Protein AF-A0A1I0D4U6-F1 (afdb_monomer)

pLDDT: mean 71.2, std 22.88, range [28.98, 95.12]

Solvent-accessible surface area (backbone atoms only — not comparable to full-atom values): 9166 Å² total; per-residue (Å²): 125,69,53,48,60,51,49,49,51,40,27,51,50,24,31,55,47,42,57,53,52,27,72,78,33,100,55,74,82,63,86,52,43,56,64,54,8,44,53,55,34,50,55,51,42,53,53,50,48,50,47,44,71,77,53,59,70,63,84,91,47,99,58,52,63,64,61,48,42,42,66,60,39,51,52,38,52,51,56,51,49,53,49,35,53,48,51,52,52,51,52,51,50,50,56,58,51,52,61,56,47,57,63,50,66,67,66,75,77,70,95,84,90,82,89,83,81,88,89,90,85,89,89,81,89,81,86,88,79,86,89,88,84,91,82,91,85,86,88,78,89,85,90,90,132

Sequence (145 aa):
MGAIFFYIFVYFIGYYGSAIFNMFSVRPLVTNRFMAALVPVVAVAIAHAYMIVTKPPPASLDITVESALFTYVIMPVIIVSLGAVYFMWNSRRSEEEEAKTDDLEAEEIDDTVAKSVDSEKPAEANASEVPDNEQENASNKDKTS

Radius of gyrat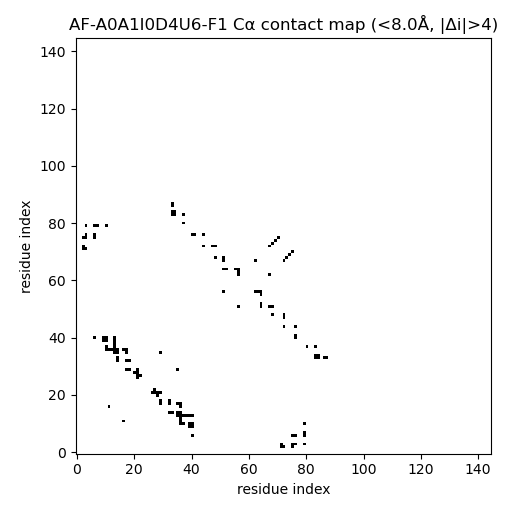ion: 35.37 Å; Cα contacts (8 Å, |Δi|>4): 75; chains: 1; bounding box: 89×48×88 Å

Foldseek 3Di:
DCLLVVLVVLLVCQLVVLVVVCVVDPHRPDPDSLVSSLVSSVVVLVVVLVCCVVPPDDPVDPAGSVNCNCVRRVVSSVVSNVVSVVVSVVVVVVVVVVVVVVVVVVPPPDDDDDDDDDDDDDDDDDDDDDDDDDDDDDDDDDDDD

Secondary structure (DSSP, 8-state):
-HHHHHHHHHHHHHHHHHHHHHHTSSS-S-S-HHHHTHHHHHHHHHHHHHHHHHSPPPTTS---HHHHHIIIIIHHHHHHHHHHHHHHHHHHHHHHHHHHHHHHHTTSSSS----------------------------------

Mean predicted aligned error: 17.3 Å

Structure (mmCIF, N/CA/C/O backbone):
data_AF-A0A1I0D4U6-F1
#
_entry.id   AF-A0A1I0D4U6-F1
#
loop_
_atom_site.group_PDB
_atom_site.id
_atom_site.type_symbol
_atom_site.label_atom_id
_atom_site.label_alt_id
_atom_site.label_comp_id
_atom_site.label_asym_id
_atom_site.label_entity_id
_atom_site.label_seq_id
_atom_site.pdbx_PDB_ins_code
_atom_site.Cartn_x
_atom_site.Cartn_y
_atom_site.Cartn_z
_atom_site.occupancy
_atom_site.B_iso_or_equiv
_atom_site.auth_seq_id
_atom_site.auth_comp_id
_atom_site.auth_asym_id
_atom_site.auth_atom_id
_atom_site.pdbx_PDB_model_num
ATOM 1 N N . MET A 1 1 ? 4.877 12.467 -8.184 1.00 55.44 1 MET A N 1
ATOM 2 C CA . MET A 1 1 ? 4.063 12.892 -7.022 1.00 55.44 1 MET A CA 1
ATOM 3 C C . MET A 1 1 ? 2.750 12.118 -6.842 1.00 55.44 1 MET A C 1
ATOM 5 O O . MET A 1 1 ? 2.399 11.875 -5.702 1.00 55.44 1 MET A O 1
ATOM 9 N N . GLY A 1 2 ? 2.027 11.682 -7.888 1.00 77.06 2 GLY A N 1
ATOM 10 C CA . GLY A 1 2 ? 0.700 11.046 -7.711 1.00 77.06 2 GLY A CA 1
ATOM 11 C C . GLY A 1 2 ? 0.648 9.665 -7.027 1.00 77.06 2 GLY A C 1
ATOM 12 O O . GLY A 1 2 ? -0.383 9.320 -6.458 1.00 77.06 2 GLY A O 1
ATOM 13 N N . ALA A 1 3 ? 1.735 8.881 -7.041 1.00 83.44 3 ALA A N 1
ATOM 14 C CA . ALA A 1 3 ? 1.720 7.494 -6.551 1.00 83.44 3 ALA A CA 1
ATOM 15 C C . ALA A 1 3 ? 1.325 7.363 -5.067 1.00 83.44 3 ALA A C 1
ATOM 17 O O . ALA A 1 3 ? 0.538 6.486 -4.724 1.00 83.44 3 ALA A O 1
ATOM 18 N N . ILE A 1 4 ? 1.804 8.258 -4.193 1.00 88.44 4 ILE A N 1
ATOM 19 C CA . ILE A 1 4 ? 1.470 8.218 -2.759 1.00 88.44 4 ILE A CA 1
ATOM 20 C C . ILE A 1 4 ? -0.033 8.420 -2.512 1.00 88.44 4 ILE A C 1
ATOM 22 O O . ILE A 1 4 ? -0.641 7.638 -1.787 1.00 88.44 4 ILE A O 1
ATOM 26 N N . PHE A 1 5 ? -0.656 9.393 -3.185 1.00 91.12 5 PHE A N 1
ATOM 27 C CA . PHE A 1 5 ? -2.098 9.644 -3.084 1.00 91.12 5 PHE A CA 1
ATOM 28 C C . PHE A 1 5 ? -2.926 8.444 -3.549 1.00 91.12 5 PHE A C 1
ATOM 30 O O . PHE A 1 5 ? -3.940 8.126 -2.934 1.00 91.12 5 PHE A O 1
ATOM 37 N N . PHE A 1 6 ? -2.474 7.744 -4.593 1.00 92.94 6 PHE A N 1
ATOM 38 C CA . PHE A 1 6 ? -3.135 6.539 -5.084 1.00 92.94 6 PHE A CA 1
ATOM 39 C C . PHE A 1 6 ? -3.125 5.401 -4.048 1.00 92.94 6 PHE A C 1
ATOM 41 O O . PHE A 1 6 ? -4.180 4.835 -3.770 1.00 92.94 6 PHE A O 1
ATOM 48 N N . TYR A 1 7 ? -1.987 5.100 -3.409 1.00 93.06 7 TYR A N 1
ATOM 49 C CA . TYR A 1 7 ? -1.954 4.064 -2.364 1.00 93.06 7 TYR A CA 1
ATOM 50 C C . TYR A 1 7 ? -2.708 4.470 -1.090 1.00 93.06 7 TYR A C 1
ATOM 52 O O . TYR A 1 7 ? -3.336 3.613 -0.474 1.00 93.06 7 TYR A O 1
ATOM 60 N N . ILE A 1 8 ? -2.723 5.759 -0.725 1.00 92.50 8 ILE A N 1
ATOM 61 C CA . ILE A 1 8 ? -3.568 6.276 0.366 1.00 92.50 8 ILE A CA 1
ATOM 62 C C . ILE A 1 8 ? -5.058 6.076 0.038 1.00 92.50 8 ILE A C 1
ATOM 64 O O . ILE A 1 8 ? -5.820 5.605 0.878 1.00 92.50 8 ILE A O 1
ATOM 68 N N . PHE A 1 9 ? -5.481 6.377 -1.192 1.00 93.94 9 PHE A N 1
ATOM 69 C CA . PHE A 1 9 ? -6.860 6.166 -1.641 1.00 93.94 9 PHE A CA 1
ATOM 70 C C . PHE A 1 9 ? -7.260 4.681 -1.606 1.00 93.94 9 PHE A C 1
ATOM 72 O O . PHE A 1 9 ? -8.311 4.339 -1.065 1.00 93.94 9 PHE A O 1
ATOM 79 N N . VAL A 1 10 ? -6.393 3.785 -2.096 1.00 94.00 10 VAL A N 1
ATOM 80 C CA . VAL A 1 10 ? -6.593 2.325 -2.008 1.00 94.00 10 VAL A CA 1
ATOM 81 C C . VAL A 1 10 ? -6.667 1.854 -0.550 1.00 94.00 10 VAL A C 1
ATOM 83 O O . VAL A 1 10 ? -7.518 1.025 -0.227 1.00 94.00 10 VAL A O 1
ATOM 86 N N . TYR A 1 11 ? -5.838 2.404 0.344 1.00 94.56 11 TYR A N 1
ATOM 87 C CA . TYR A 1 11 ? -5.889 2.104 1.776 1.00 94.56 11 TYR A CA 1
ATOM 88 C C . TYR A 1 11 ? -7.233 2.498 2.398 1.00 94.56 11 TYR A C 1
ATOM 90 O O . TYR A 1 11 ? -7.850 1.676 3.072 1.00 94.56 11 TYR A O 1
ATOM 98 N N . PHE A 1 12 ? -7.742 3.707 2.134 1.00 93.88 12 PHE A N 1
ATOM 99 C CA . PHE A 1 12 ? -9.053 4.119 2.646 1.00 93.88 12 PHE A CA 1
ATOM 100 C C . PHE A 1 12 ? -10.201 3.275 2.077 1.00 93.88 12 PHE A C 1
ATOM 102 O O . PHE A 1 12 ? -11.099 2.903 2.832 1.00 93.88 12 PHE A O 1
ATOM 109 N N . ILE A 1 13 ? -10.155 2.892 0.794 1.00 94.19 13 ILE A N 1
ATOM 110 C CA . ILE A 1 13 ? -11.109 1.924 0.225 1.00 94.19 13 ILE A CA 1
ATOM 111 C C . ILE A 1 13 ? -11.042 0.591 0.978 1.00 94.19 13 ILE A C 1
ATOM 113 O O . ILE A 1 13 ? -12.084 0.048 1.332 1.00 94.19 13 ILE A O 1
ATOM 117 N N . GLY A 1 14 ? -9.844 0.074 1.266 1.00 91.56 14 GLY A N 1
ATOM 118 C CA . GLY A 1 14 ? -9.670 -1.143 2.061 1.00 91.56 14 GLY A CA 1
ATOM 119 C C . GLY A 1 14 ? -10.211 -1.007 3.486 1.00 91.56 14 GLY A C 1
ATOM 120 O O . GLY A 1 14 ? -10.894 -1.902 3.978 1.00 91.56 14 GLY A O 1
ATOM 121 N N . TYR A 1 15 ? -9.965 0.133 4.128 1.00 92.50 15 TYR A N 1
ATOM 122 C CA . TYR A 1 15 ? -10.401 0.430 5.488 1.00 92.50 15 TYR A CA 1
ATOM 123 C C . TYR A 1 15 ? -11.930 0.475 5.604 1.00 92.50 15 TYR A C 1
ATOM 125 O O . TYR A 1 15 ? -12.510 -0.328 6.339 1.00 92.50 15 TYR A O 1
ATOM 133 N N . TYR A 1 16 ? -12.601 1.333 4.829 1.00 90.69 16 TYR A N 1
ATOM 134 C CA . TYR A 1 16 ? -14.066 1.411 4.829 1.00 90.69 16 TYR A CA 1
ATOM 135 C C . TYR A 1 16 ? -14.712 0.152 4.239 1.00 90.69 16 TYR A C 1
ATOM 137 O O . TYR A 1 16 ? -15.715 -0.330 4.764 1.00 90.69 16 TYR A O 1
ATOM 145 N N . GLY A 1 17 ? -14.103 -0.438 3.209 1.00 89.12 17 GLY A N 1
ATOM 146 C CA . GLY A 1 17 ? -14.527 -1.706 2.623 1.00 89.12 17 GLY A CA 1
ATOM 147 C C . GLY A 1 17 ? -14.516 -2.853 3.632 1.00 89.12 17 GLY A 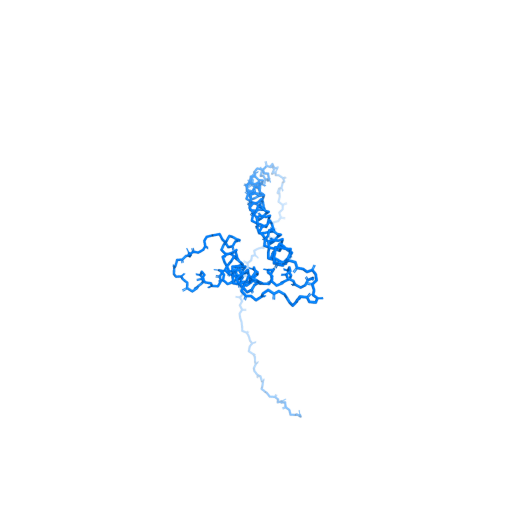C 1
ATOM 148 O O . GLY A 1 17 ? -15.453 -3.642 3.647 1.00 89.12 17 GLY A O 1
ATOM 149 N N . SER A 1 18 ? -13.529 -2.914 4.534 1.00 86.81 18 SER A N 1
ATOM 150 C CA . SER A 1 18 ? -13.481 -3.926 5.599 1.00 86.81 18 SER A CA 1
ATOM 151 C C . SER A 1 18 ? -14.611 -3.769 6.628 1.00 86.81 18 SER A C 1
ATOM 153 O O . SER A 1 18 ? -15.191 -4.766 7.060 1.00 86.81 18 SER A O 1
ATOM 155 N N . ALA A 1 19 ? -14.992 -2.530 6.959 1.00 85.38 19 ALA A N 1
ATOM 156 C CA . ALA A 1 19 ? -16.131 -2.253 7.834 1.00 85.38 19 ALA A CA 1
ATOM 157 C C . ALA A 1 19 ? -17.463 -2.658 7.174 1.00 85.38 19 ALA A C 1
ATOM 159 O O . ALA A 1 19 ? -18.289 -3.319 7.799 1.00 85.38 19 ALA A O 1
ATOM 160 N N . ILE A 1 20 ? -17.634 -2.336 5.889 1.00 85.50 20 ILE A N 1
ATOM 161 C CA . ILE A 1 20 ? -18.800 -2.733 5.086 1.00 85.50 20 ILE A CA 1
ATOM 162 C C . ILE A 1 20 ? -18.865 -4.264 4.924 1.00 85.50 20 ILE A C 1
ATOM 164 O O . ILE A 1 20 ? -19.926 -4.865 5.064 1.00 85.50 20 ILE A O 1
ATOM 168 N N . PHE A 1 21 ? -17.731 -4.925 4.687 1.00 83.25 21 PHE A N 1
ATOM 169 C CA . PHE A 1 21 ? -17.647 -6.381 4.535 1.00 83.25 21 PHE A CA 1
ATOM 170 C C . PHE A 1 21 ? -18.024 -7.138 5.820 1.00 83.25 21 PHE A C 1
ATOM 172 O O . PHE A 1 21 ? -18.685 -8.177 5.758 1.00 83.25 21 PHE A O 1
ATOM 179 N N . ASN A 1 22 ? -17.681 -6.583 6.987 1.00 84.44 22 ASN A N 1
ATOM 180 C CA . ASN A 1 22 ? -18.165 -7.085 8.272 1.00 84.44 22 ASN A CA 1
ATOM 181 C C . ASN A 1 22 ? -19.691 -6.952 8.420 1.00 84.44 22 ASN A C 1
ATOM 183 O O . ASN A 1 22 ? -20.297 -7.848 8.991 1.00 84.44 22 ASN A O 1
ATOM 187 N N . MET A 1 23 ? -20.329 -5.901 7.886 1.00 83.12 23 MET A N 1
ATOM 188 C CA . MET A 1 23 ? -21.799 -5.770 7.915 1.00 83.12 23 MET A CA 1
ATOM 189 C C . MET A 1 23 ? -22.508 -6.793 7.016 1.00 83.12 23 MET A C 1
ATOM 191 O O . MET A 1 23 ? -23.597 -7.250 7.347 1.00 83.12 23 MET A O 1
ATOM 195 N N . PHE A 1 24 ? -21.889 -7.191 5.900 1.00 82.62 24 PHE A N 1
ATOM 196 C CA . PHE A 1 24 ? -22.410 -8.257 5.034 1.00 82.62 24 PHE A CA 1
ATOM 197 C C . PHE A 1 24 ? -22.210 -9.676 5.598 1.00 82.62 24 PHE A C 1
ATOM 199 O O . PHE A 1 24 ? -22.723 -10.639 5.026 1.00 82.62 24 PHE A O 1
ATOM 206 N N . SER A 1 25 ? -21.485 -9.824 6.711 1.00 77.56 25 SER A N 1
ATOM 207 C CA . SER A 1 25 ? -21.111 -11.116 7.288 1.00 77.56 25 SER A CA 1
ATOM 208 C C . SER A 1 25 ? -21.763 -11.318 8.659 1.00 77.56 25 SER A C 1
ATOM 210 O O . SER A 1 25 ? -21.562 -10.531 9.574 1.00 77.56 25 SER A O 1
ATOM 212 N N . VAL A 1 26 ? -22.476 -12.434 8.859 1.00 75.19 26 VAL A N 1
ATOM 213 C CA . VAL A 1 26 ? -23.112 -12.785 10.157 1.00 75.19 26 VAL A CA 1
ATOM 214 C C . VAL A 1 26 ? -22.121 -13.008 11.312 1.00 75.19 26 VAL A C 1
ATOM 216 O O . VAL A 1 26 ? -22.526 -13.154 12.464 1.00 75.19 26 VAL A O 1
ATOM 219 N N . ARG A 1 27 ? -20.819 -13.045 11.021 1.00 76.88 27 ARG A N 1
ATOM 220 C CA . ARG A 1 27 ? -19.728 -12.969 11.996 1.00 76.88 27 ARG A CA 1
ATOM 221 C C . ARG A 1 27 ? -18.688 -11.969 11.486 1.00 76.88 27 ARG A C 1
ATOM 223 O O . ARG A 1 27 ? -18.423 -11.979 10.283 1.00 76.88 27 ARG A O 1
ATOM 230 N N . PRO A 1 28 ? -18.060 -11.163 12.362 1.00 76.69 28 PRO A N 1
ATOM 231 C CA . PRO A 1 28 ? -16.981 -10.271 11.957 1.00 76.69 28 PRO A CA 1
ATOM 232 C C . PRO A 1 28 ? -15.798 -11.099 11.441 1.00 76.69 28 PRO A C 1
ATOM 234 O O . PRO A 1 28 ? -15.169 -11.839 12.195 1.00 76.69 28 PRO A O 1
ATOM 237 N N . LEU A 1 29 ? -15.511 -10.985 10.143 1.00 74.06 29 LEU A N 1
ATOM 238 C CA . LEU A 1 29 ? -14.372 -11.647 9.498 1.00 74.06 29 LEU A CA 1
ATOM 239 C C . LEU A 1 29 ? -13.084 -10.828 9.656 1.00 74.06 29 LEU A C 1
ATOM 241 O O . LEU A 1 29 ? -11.990 -11.385 9.650 1.00 74.06 29 LEU A O 1
ATOM 245 N N . VAL A 1 30 ? -13.213 -9.510 9.829 1.00 78.69 30 VAL A N 1
ATOM 246 C CA . VAL A 1 30 ? -12.105 -8.582 10.060 1.00 78.69 30 VAL A CA 1
ATOM 247 C C . VAL A 1 30 ? -12.203 -8.007 11.470 1.00 78.69 30 VAL A C 1
ATOM 249 O O . VAL A 1 30 ? -12.975 -7.085 11.717 1.00 78.69 30 VAL A O 1
ATOM 252 N N . THR A 1 31 ? -11.388 -8.504 12.399 1.00 75.69 31 THR A N 1
ATOM 253 C CA . THR A 1 31 ? -11.240 -7.901 13.737 1.00 75.69 31 THR A CA 1
ATOM 254 C C . THR A 1 31 ? -10.316 -6.682 13.736 1.00 75.69 31 THR A C 1
ATOM 256 O O . THR A 1 31 ? -10.579 -5.724 14.452 1.00 75.69 31 THR A O 1
ATOM 259 N N . ASN A 1 32 ? -9.268 -6.660 12.902 1.00 82.75 32 ASN A N 1
ATOM 260 C CA . ASN A 1 32 ? -8.363 -5.511 12.774 1.00 82.75 32 ASN A CA 1
ATOM 261 C C . ASN A 1 32 ? -8.503 -4.825 11.403 1.00 82.75 32 ASN A C 1
ATOM 263 O O . ASN A 1 32 ? -7.844 -5.192 10.426 1.00 82.75 32 ASN A O 1
ATOM 267 N N . ARG A 1 33 ? -9.348 -3.787 11.362 1.00 84.25 33 ARG A N 1
ATOM 268 C CA . ARG A 1 33 ? -9.610 -2.937 10.184 1.00 84.25 33 ARG A CA 1
ATOM 269 C C . ARG A 1 33 ? -8.360 -2.257 9.607 1.00 84.25 33 ARG A C 1
ATOM 271 O O . ARG A 1 33 ? -8.243 -2.153 8.390 1.00 84.25 33 ARG A O 1
ATOM 278 N N . PHE A 1 34 ? -7.404 -1.849 10.446 1.00 85.81 34 PHE A N 1
ATOM 279 C CA . PHE A 1 34 ? -6.166 -1.193 9.999 1.00 85.81 34 PHE A CA 1
ATOM 280 C C . PHE A 1 34 ? -5.256 -2.155 9.225 1.00 85.81 34 PHE A C 1
ATOM 282 O O . PHE A 1 34 ? -4.696 -1.790 8.195 1.00 85.81 34 PHE A O 1
ATOM 289 N N . MET A 1 35 ? -5.159 -3.409 9.676 1.00 85.94 35 MET A N 1
ATOM 290 C CA . MET A 1 35 ? -4.365 -4.439 8.996 1.00 85.94 35 MET A CA 1
ATOM 291 C C . MET A 1 35 ? -5.067 -4.994 7.752 1.00 85.94 35 MET A C 1
ATOM 293 O O . MET A 1 35 ? -4.423 -5.192 6.724 1.00 85.94 35 MET A O 1
ATOM 297 N N . ALA A 1 36 ? -6.389 -5.183 7.790 1.00 88.44 36 ALA A N 1
ATOM 298 C CA . ALA A 1 36 ? -7.145 -5.611 6.611 1.00 88.44 36 ALA A CA 1
ATOM 299 C C . ALA A 1 36 ? -7.094 -4.583 5.467 1.00 88.44 36 ALA A C 1
ATOM 301 O O . ALA A 1 36 ? -7.032 -4.969 4.300 1.00 88.44 36 ALA A O 1
ATOM 302 N N . ALA A 1 37 ? -7.036 -3.287 5.787 1.00 90.88 37 ALA A N 1
ATOM 303 C CA . ALA A 1 37 ? -6.865 -2.217 4.807 1.00 90.88 37 ALA A CA 1
ATOM 304 C C . ALA A 1 37 ? -5.545 -2.299 4.012 1.00 90.88 37 ALA A C 1
ATOM 306 O O . ALA A 1 37 ? -5.481 -1.801 2.888 1.00 90.88 37 ALA A O 1
ATOM 307 N N . LEU A 1 38 ? -4.508 -2.964 4.540 1.00 92.12 38 LEU A N 1
ATOM 308 C CA . LEU A 1 38 ? -3.245 -3.179 3.823 1.00 92.12 38 LEU A CA 1
ATOM 309 C C . LEU A 1 38 ? -3.332 -4.285 2.759 1.00 92.12 38 LEU A C 1
ATOM 311 O O . LEU A 1 38 ? -2.549 -4.270 1.811 1.00 92.12 38 LEU A O 1
ATOM 315 N N . VAL A 1 39 ? -4.292 -5.213 2.848 1.00 92.81 39 VAL A N 1
ATOM 316 C CA . VAL A 1 39 ? -4.454 -6.309 1.872 1.00 92.81 39 VAL A CA 1
ATOM 317 C C . VAL A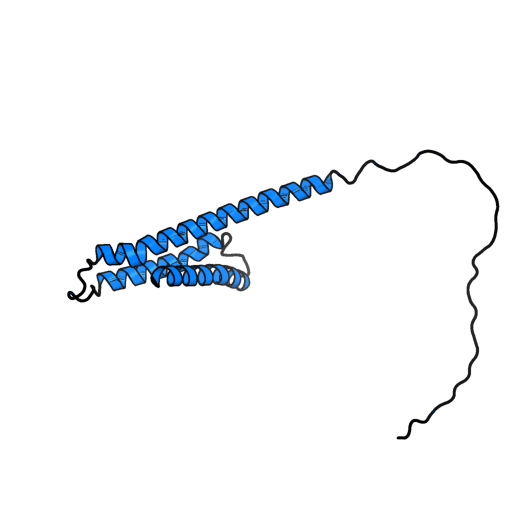 1 39 ? -4.651 -5.792 0.433 1.00 92.81 39 VAL A C 1
ATOM 319 O O . VAL A 1 39 ? -3.868 -6.187 -0.438 1.00 92.81 39 VAL A O 1
ATOM 322 N N . PRO A 1 40 ? -5.607 -4.883 0.133 1.00 92.44 40 PRO A N 1
ATOM 323 C CA . PRO A 1 40 ? -5.736 -4.321 -1.213 1.00 92.44 40 PRO A CA 1
ATOM 324 C C . PRO A 1 40 ? -4.541 -3.443 -1.611 1.00 92.44 40 PRO A C 1
ATOM 326 O O . PRO A 1 40 ? -4.175 -3.432 -2.784 1.00 92.44 40 PRO A O 1
ATOM 329 N N . VAL A 1 41 ? -3.887 -2.758 -0.662 1.00 93.94 41 VAL A N 1
ATOM 330 C CA . VAL A 1 41 ? -2.671 -1.963 -0.928 1.00 93.94 41 VAL A CA 1
ATOM 331 C C . VAL A 1 41 ? -1.545 -2.859 -1.451 1.00 93.94 41 VAL A C 1
ATOM 333 O O . VAL A 1 41 ? -0.946 -2.545 -2.479 1.00 93.94 41 VAL A O 1
ATOM 336 N N . VAL A 1 42 ? -1.298 -4.002 -0.802 1.00 93.94 42 VAL A N 1
ATOM 337 C CA . VAL A 1 42 ? -0.284 -4.982 -1.225 1.00 93.94 42 VAL A CA 1
ATOM 338 C C . VAL A 1 42 ? -0.659 -5.635 -2.558 1.00 93.94 42 VAL A C 1
ATOM 340 O O . VAL A 1 42 ? 0.193 -5.745 -3.438 1.00 93.94 42 VAL A O 1
ATOM 343 N N . ALA A 1 43 ? -1.926 -6.011 -2.759 1.00 94.88 43 ALA A N 1
ATOM 344 C CA . ALA A 1 43 ? -2.384 -6.589 -4.026 1.00 94.88 43 ALA A CA 1
ATOM 345 C C . ALA A 1 43 ? -2.166 -5.630 -5.215 1.00 94.88 43 ALA A C 1
ATOM 347 O O . ALA A 1 43 ? -1.633 -6.025 -6.255 1.00 94.88 43 ALA A O 1
ATOM 348 N N . VAL A 1 44 ? -2.510 -4.350 -5.040 1.00 94.75 44 VAL A N 1
ATOM 349 C CA . VAL A 1 44 ? -2.275 -3.301 -6.042 1.00 94.75 44 VAL A CA 1
ATOM 350 C C . VAL A 1 44 ? -0.778 -3.038 -6.234 1.00 94.75 44 VAL A C 1
ATOM 352 O O . VAL A 1 44 ? -0.339 -2.887 -7.372 1.00 94.75 44 VAL A O 1
ATOM 355 N N . ALA A 1 45 ? 0.026 -3.047 -5.167 1.00 93.94 45 ALA A N 1
ATOM 356 C CA . ALA A 1 45 ? 1.477 -2.883 -5.256 1.00 93.94 45 ALA A CA 1
ATOM 357 C C . ALA A 1 45 ? 2.146 -3.994 -6.082 1.00 93.94 45 ALA A C 1
ATOM 359 O O . ALA A 1 45 ? 2.991 -3.697 -6.925 1.00 93.94 45 ALA A O 1
ATOM 360 N N . ILE A 1 46 ? 1.730 -5.255 -5.908 1.00 95.12 46 ILE A N 1
ATOM 361 C CA . ILE A 1 46 ? 2.214 -6.393 -6.709 1.00 95.12 46 ILE A CA 1
ATOM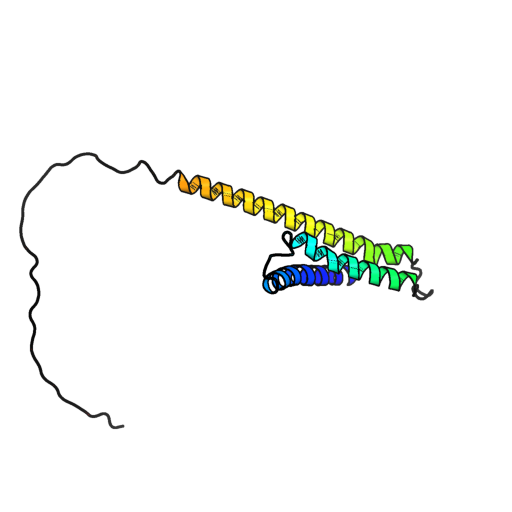 362 C C . ILE A 1 46 ? 1.843 -6.210 -8.188 1.00 95.12 46 ILE A C 1
ATOM 364 O O . ILE A 1 46 ? 2.699 -6.359 -9.060 1.00 95.12 46 ILE A O 1
ATOM 368 N N . ALA A 1 47 ? 0.597 -5.828 -8.488 1.00 93.44 47 ALA A N 1
ATOM 369 C CA . ALA A 1 47 ? 0.157 -5.572 -9.862 1.00 93.44 47 ALA A CA 1
ATOM 370 C C . ALA A 1 47 ? 0.919 -4.402 -10.521 1.00 93.44 47 ALA A C 1
ATOM 372 O O . ALA A 1 47 ? 1.273 -4.465 -11.701 1.00 93.44 47 ALA A O 1
ATOM 373 N N . HIS A 1 48 ? 1.216 -3.348 -9.757 1.00 91.31 48 HIS A N 1
ATOM 374 C CA . HIS A 1 48 ? 1.961 -2.182 -10.231 1.00 91.31 48 HIS A CA 1
ATOM 375 C C . HIS A 1 48 ? 3.448 -2.508 -10.451 1.00 91.31 48 HIS A C 1
ATOM 377 O O . HIS A 1 48 ? 4.011 -2.149 -11.485 1.00 91.31 48 HIS A O 1
ATOM 383 N N . ALA A 1 49 ? 4.067 -3.263 -9.538 1.00 91.25 49 ALA A N 1
ATOM 384 C CA . ALA A 1 49 ? 5.421 -3.789 -9.696 1.00 91.25 49 ALA A CA 1
ATOM 385 C C . ALA A 1 49 ? 5.542 -4.676 -10.945 1.00 91.25 49 ALA A C 1
ATOM 387 O O . ALA A 1 49 ? 6.461 -4.501 -11.745 1.00 91.25 49 ALA A O 1
ATOM 388 N N . TYR A 1 50 ? 4.574 -5.572 -11.163 1.00 92.81 50 TYR A N 1
ATOM 389 C CA . TYR A 1 50 ? 4.510 -6.416 -12.355 1.00 92.81 50 TYR A CA 1
ATOM 390 C C . TYR A 1 50 ? 4.428 -5.593 -13.652 1.00 92.81 50 TYR A C 1
ATOM 392 O O . TYR A 1 50 ? 5.136 -5.897 -14.613 1.00 92.81 50 TYR A O 1
ATOM 400 N N . MET A 1 51 ? 3.630 -4.518 -13.685 1.00 89.88 51 MET A N 1
ATOM 401 C CA . MET A 1 51 ? 3.595 -3.593 -14.829 1.00 89.88 51 MET A CA 1
ATOM 402 C C . MET A 1 51 ? 4.961 -2.940 -15.088 1.00 89.88 51 MET A C 1
ATOM 404 O O . MET A 1 51 ? 5.399 -2.924 -16.233 1.00 89.88 51 MET A O 1
ATOM 408 N N . ILE A 1 52 ? 5.651 -2.451 -14.050 1.00 87.69 52 ILE A N 1
ATOM 409 C CA . ILE A 1 52 ? 6.963 -1.785 -14.181 1.00 87.69 52 ILE A CA 1
ATOM 410 C C . ILE A 1 52 ? 8.036 -2.749 -14.719 1.00 87.69 52 ILE A C 1
ATOM 412 O O . ILE A 1 52 ? 8.849 -2.362 -15.556 1.00 87.69 52 ILE A O 1
ATOM 416 N N . VAL A 1 53 ? 8.024 -4.012 -14.279 1.00 87.56 53 VAL A N 1
ATOM 417 C CA . VAL A 1 53 ? 8.983 -5.036 -14.730 1.00 87.56 53 VAL A CA 1
ATOM 418 C C . VAL A 1 53 ? 8.678 -5.532 -16.150 1.00 87.56 53 VAL A C 1
ATOM 420 O O . VAL A 1 53 ? 9.600 -5.761 -16.928 1.00 87.56 53 VAL A O 1
ATOM 423 N N . THR A 1 54 ? 7.401 -5.693 -16.515 1.00 87.81 54 THR A N 1
ATOM 424 C CA . THR A 1 54 ? 7.005 -6.213 -17.843 1.00 87.81 54 THR A CA 1
ATOM 425 C C . THR A 1 54 ? 6.930 -5.153 -18.940 1.00 87.81 54 THR A C 1
ATOM 427 O O . THR A 1 54 ? 6.994 -5.490 -20.121 1.00 87.81 54 THR A O 1
ATOM 430 N N . LYS A 1 55 ? 6.794 -3.877 -18.571 1.00 84.19 55 LYS A N 1
ATOM 431 C CA . LYS A 1 55 ? 6.770 -2.726 -19.481 1.00 84.19 55 LYS A CA 1
ATOM 432 C C . LYS A 1 55 ? 7.771 -1.684 -18.971 1.00 84.19 55 LYS A C 1
ATOM 434 O O . LYS A 1 55 ? 7.353 -0.711 -18.339 1.00 84.19 55 LYS A O 1
ATOM 439 N N . PRO A 1 56 ? 9.082 -1.894 -19.200 1.00 73.25 56 PRO A N 1
ATOM 440 C CA . PRO A 1 56 ? 10.102 -0.955 -18.751 1.00 73.25 56 PRO A CA 1
ATOM 441 C C . PRO A 1 56 ? 9.859 0.446 -19.343 1.00 73.25 56 PRO A C 1
ATOM 443 O O . PRO A 1 56 ? 9.308 0.553 -20.447 1.00 73.25 56 PRO A O 1
ATOM 446 N N . PRO A 1 57 ? 10.255 1.524 -18.637 1.00 70.25 57 PRO A N 1
ATOM 447 C CA . PRO A 1 57 ? 10.095 2.889 -19.129 1.00 70.25 57 PRO A CA 1
ATOM 448 C C . PRO A 1 57 ? 10.721 3.091 -20.521 1.00 70.25 57 PRO A C 1
ATOM 450 O O . PRO A 1 57 ? 11.730 2.453 -20.836 1.00 70.25 57 PRO A O 1
ATOM 453 N N . PRO A 1 58 ? 10.175 3.995 -21.359 1.00 75.06 58 PRO A N 1
ATOM 454 C CA . PRO A 1 58 ? 10.820 4.381 -22.609 1.00 75.06 58 PRO A CA 1
ATOM 455 C C . PRO A 1 58 ? 12.252 4.853 -22.349 1.00 75.06 58 PRO A C 1
ATOM 457 O O . PRO A 1 58 ? 12.461 5.705 -21.491 1.00 75.06 58 PRO A O 1
ATOM 460 N N . ALA A 1 59 ? 13.221 4.367 -23.129 1.00 67.69 59 ALA A N 1
ATOM 461 C CA . ALA A 1 59 ? 14.648 4.672 -22.952 1.00 67.69 59 ALA A CA 1
ATOM 462 C C . ALA A 1 59 ? 15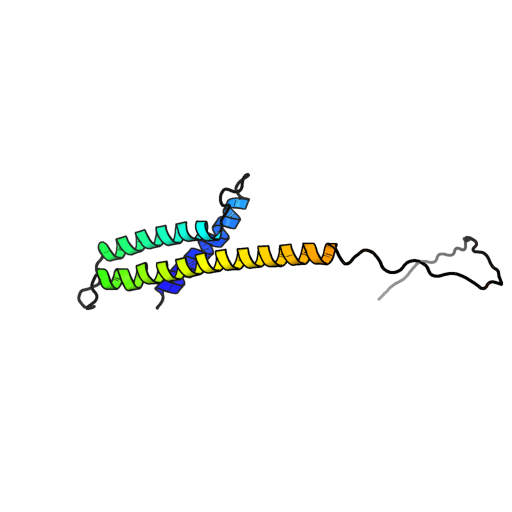.027 6.163 -23.129 1.00 67.69 59 ALA A C 1
ATOM 464 O O . ALA A 1 59 ? 16.180 6.529 -22.952 1.00 67.69 59 ALA A O 1
ATOM 465 N N . SER A 1 60 ? 14.067 7.030 -23.472 1.00 68.12 60 SER A N 1
ATOM 466 C CA . SER A 1 60 ? 14.191 8.494 -23.413 1.00 68.12 60 SER A CA 1
ATOM 467 C C . SER A 1 60 ? 14.104 9.066 -21.990 1.00 68.12 60 SER A C 1
ATOM 469 O O . SER A 1 60 ? 14.236 10.272 -21.802 1.00 68.12 60 SER A O 1
ATOM 471 N N . LEU A 1 61 ? 13.788 8.228 -21.003 1.00 69.38 61 LEU A N 1
ATOM 472 C CA . LEU A 1 61 ? 13.820 8.529 -19.579 1.00 69.38 61 LEU A CA 1
ATOM 473 C C . LEU A 1 61 ? 14.967 7.712 -18.975 1.00 69.38 61 LEU A C 1
ATOM 475 O O . LEU A 1 61 ? 14.880 6.486 -18.950 1.00 69.38 61 LEU A O 1
ATOM 479 N N . ASP A 1 62 ? 16.005 8.381 -18.463 1.00 75.19 62 ASP A N 1
ATOM 480 C CA . ASP A 1 62 ? 17.159 7.764 -17.780 1.00 75.19 62 ASP A CA 1
ATOM 481 C C . ASP A 1 62 ? 16.772 7.211 -16.389 1.00 75.19 62 ASP A C 1
ATOM 483 O O . ASP A 1 62 ? 17.287 7.615 -15.346 1.00 75.19 62 ASP A O 1
ATOM 487 N N . ILE A 1 63 ? 15.792 6.307 -16.359 1.00 82.00 63 ILE A N 1
ATOM 488 C CA . ILE A 1 63 ? 15.190 5.733 -15.157 1.00 82.00 63 ILE A CA 1
ATOM 489 C C . ILE A 1 63 ? 15.280 4.212 -15.268 1.00 82.00 63 ILE A C 1
ATOM 491 O O . ILE A 1 63 ? 14.672 3.599 -16.147 1.00 82.00 63 ILE A O 1
ATOM 495 N N . THR A 1 64 ? 16.024 3.584 -14.360 1.00 87.12 64 THR A N 1
ATOM 496 C CA . THR A 1 64 ? 16.103 2.123 -14.293 1.00 87.12 64 THR A CA 1
ATOM 497 C C . THR A 1 64 ? 14.805 1.532 -13.738 1.00 87.12 64 THR A C 1
ATOM 499 O O . THR A 1 64 ? 14.066 2.172 -12.987 1.00 87.12 64 THR A O 1
ATOM 502 N N . VAL A 1 65 ? 14.534 0.266 -14.070 1.00 86.56 65 VAL A N 1
ATOM 503 C CA . VAL A 1 65 ? 13.392 -0.487 -13.517 1.00 86.56 65 VAL A CA 1
ATOM 504 C C . VAL A 1 65 ? 13.431 -0.492 -11.982 1.00 86.56 65 VAL A C 1
ATOM 506 O O . VAL A 1 65 ? 12.396 -0.349 -11.338 1.00 86.56 65 VAL A O 1
ATOM 509 N N . GLU A 1 66 ? 14.628 -0.582 -11.395 1.00 86.81 66 GLU A N 1
ATOM 510 C CA . GLU A 1 66 ? 14.854 -0.533 -9.949 1.00 86.81 66 GLU A CA 1
ATOM 511 C C . GLU A 1 66 ? 14.472 0.822 -9.333 1.00 86.81 66 GLU A C 1
ATOM 513 O O . GLU A 1 66 ? 13.696 0.857 -8.377 1.00 86.81 66 GLU A O 1
ATOM 518 N N . SER A 1 67 ? 14.949 1.947 -9.885 1.00 88.56 67 SER A N 1
ATOM 519 C CA . SER A 1 67 ? 14.643 3.269 -9.320 1.00 88.56 67 SER A CA 1
ATOM 520 C C . SER A 1 67 ? 13.170 3.647 -9.503 1.00 88.56 67 SER A C 1
ATOM 522 O O . SER A 1 67 ? 12.572 4.247 -8.601 1.00 88.56 67 SER A O 1
ATOM 524 N N . ALA A 1 68 ? 12.551 3.218 -10.610 1.00 87.75 68 ALA A N 1
ATOM 525 C CA . ALA A 1 68 ? 11.111 3.309 -10.821 1.00 87.75 68 ALA A CA 1
ATOM 526 C C . ALA A 1 68 ? 10.332 2.485 -9.780 1.00 87.75 68 ALA A C 1
ATOM 528 O O . ALA A 1 68 ? 9.426 3.012 -9.132 1.00 87.75 68 ALA A O 1
ATOM 529 N N . LEU A 1 69 ? 10.700 1.218 -9.563 1.00 89.31 69 LEU A N 1
ATOM 530 C CA . LEU A 1 69 ? 10.046 0.344 -8.587 1.00 89.31 69 LEU A CA 1
ATOM 531 C C . LEU A 1 69 ? 10.177 0.891 -7.155 1.00 89.31 69 LEU A C 1
ATOM 533 O O . LEU A 1 69 ? 9.195 0.927 -6.407 1.00 89.31 69 LEU A O 1
ATOM 537 N N . PHE A 1 70 ? 11.363 1.381 -6.789 1.00 90.06 70 PHE A N 1
ATOM 538 C CA . PHE A 1 70 ? 11.611 1.960 -5.473 1.00 90.06 70 PHE A CA 1
ATOM 539 C C . PHE A 1 70 ? 10.773 3.223 -5.231 1.00 90.06 70 PHE A C 1
ATOM 541 O O . PHE A 1 70 ? 10.084 3.330 -4.216 1.00 90.06 70 PHE A O 1
ATOM 548 N N . THR A 1 71 ? 10.771 4.153 -6.191 1.00 89.44 71 THR A N 1
ATOM 549 C CA . THR A 1 71 ? 10.110 5.462 -6.058 1.00 89.44 71 THR A CA 1
ATOM 550 C C . THR A 1 71 ? 8.586 5.386 -6.201 1.00 89.44 71 THR A C 1
ATOM 552 O O . THR A 1 71 ? 7.871 6.123 -5.521 1.00 89.44 71 THR A O 1
ATOM 555 N N . TYR A 1 72 ? 8.064 4.513 -7.071 1.00 89.69 72 TYR A N 1
ATOM 556 C CA . TYR A 1 72 ? 6.628 4.442 -7.374 1.00 89.69 72 TYR A CA 1
ATOM 557 C C . TYR A 1 72 ? 5.872 3.321 -6.657 1.00 89.69 72 TYR A C 1
ATOM 559 O O . TYR A 1 72 ? 4.643 3.381 -6.620 1.00 89.69 72 TYR A O 1
ATOM 567 N N . VAL A 1 73 ? 6.553 2.327 -6.075 1.00 92.44 73 VAL A N 1
ATOM 568 C CA . VAL A 1 73 ? 5.902 1.221 -5.347 1.00 92.44 73 VAL A CA 1
ATOM 569 C C . VAL A 1 73 ? 6.423 1.109 -3.918 1.00 92.44 73 VAL A C 1
ATOM 571 O O . VAL A 1 73 ? 5.644 1.286 -2.986 1.00 92.44 73 VAL A O 1
ATOM 574 N N . ILE A 1 74 ? 7.724 0.872 -3.723 1.00 93.50 74 ILE A N 1
ATOM 575 C CA . ILE A 1 74 ? 8.276 0.531 -2.398 1.00 93.50 74 ILE A CA 1
ATOM 576 C C . ILE A 1 74 ? 8.110 1.691 -1.405 1.00 93.50 74 ILE A C 1
ATOM 578 O O . ILE A 1 74 ? 7.504 1.509 -0.350 1.00 93.50 74 ILE A O 1
ATOM 582 N N . MET A 1 75 ? 8.583 2.893 -1.752 1.00 93.81 75 MET A N 1
ATOM 583 C CA . MET A 1 75 ? 8.478 4.074 -0.885 1.00 93.81 75 MET A CA 1
ATOM 584 C C . MET A 1 75 ? 7.021 4.409 -0.502 1.00 93.81 75 MET A C 1
ATOM 586 O O . MET A 1 75 ? 6.740 4.506 0.695 1.00 93.81 75 MET A O 1
ATOM 590 N N . PRO A 1 76 ? 6.061 4.525 -1.447 1.00 92.88 76 PRO A N 1
ATOM 591 C CA . PRO A 1 76 ? 4.656 4.738 -1.104 1.00 92.88 76 PRO A CA 1
ATOM 592 C C . PRO A 1 76 ? 4.053 3.667 -0.189 1.00 92.88 76 PRO A C 1
ATOM 594 O O . PRO A 1 76 ? 3.355 4.011 0.764 1.00 92.88 76 PRO A O 1
ATOM 597 N N . VAL A 1 77 ? 4.331 2.384 -0.445 1.00 94.19 77 VAL A N 1
ATOM 598 C CA . VAL A 1 77 ? 3.795 1.273 0.357 1.00 94.19 77 VAL A CA 1
ATOM 599 C C . VAL A 1 77 ? 4.351 1.296 1.779 1.00 94.19 77 VAL A C 1
ATOM 601 O O . VAL A 1 77 ? 3.585 1.091 2.720 1.00 94.19 77 VAL A O 1
ATOM 604 N N . ILE A 1 78 ? 5.638 1.607 1.967 1.00 95.00 78 ILE A N 1
ATOM 605 C CA . ILE A 1 78 ? 6.233 1.777 3.303 1.00 95.00 78 ILE A CA 1
ATOM 606 C C . ILE A 1 78 ? 5.558 2.932 4.052 1.00 95.00 78 ILE A C 1
ATOM 608 O O . ILE A 1 78 ? 5.142 2.745 5.192 1.00 95.00 78 ILE A O 1
ATOM 612 N N . ILE A 1 79 ? 5.386 4.098 3.417 1.00 94.69 79 ILE A N 1
ATOM 613 C CA . ILE A 1 79 ? 4.752 5.271 4.047 1.00 94.69 79 ILE A CA 1
ATOM 614 C C . ILE A 1 79 ? 3.311 4.954 4.478 1.00 94.69 79 ILE A C 1
ATOM 616 O O . ILE A 1 79 ? 2.931 5.244 5.612 1.00 94.69 79 ILE A O 1
ATOM 620 N N . VAL A 1 80 ? 2.520 4.310 3.612 1.00 93.94 80 VAL A N 1
ATOM 621 C CA . VAL A 1 80 ? 1.143 3.893 3.934 1.00 93.94 80 VAL A CA 1
ATOM 622 C C . VAL A 1 80 ? 1.118 2.837 5.045 1.00 93.94 80 VAL A C 1
ATOM 624 O O . VAL A 1 80 ? 0.283 2.922 5.942 1.00 93.94 80 VAL A O 1
ATOM 627 N N . SER A 1 81 ? 2.056 1.886 5.044 1.00 93.69 81 SER A N 1
ATOM 628 C CA . SER A 1 81 ? 2.153 0.850 6.083 1.00 93.69 81 SER A CA 1
ATOM 629 C C . SER A 1 81 ? 2.507 1.442 7.450 1.00 93.69 81 SER A C 1
ATOM 631 O O . SER A 1 81 ? 1.879 1.098 8.448 1.00 93.69 81 SER A O 1
ATOM 633 N N . LEU A 1 82 ? 3.461 2.379 7.501 1.00 94.75 82 LEU A N 1
ATOM 634 C CA . LEU A 1 82 ? 3.799 3.121 8.718 1.00 94.75 82 LEU A CA 1
ATOM 635 C C . LEU A 1 82 ? 2.609 3.953 9.213 1.00 94.75 82 LEU A C 1
ATOM 637 O O . LEU A 1 82 ? 2.318 3.937 10.405 1.00 94.75 82 LEU A O 1
ATOM 641 N N . GLY A 1 83 ? 1.880 4.613 8.306 1.00 92.44 83 GLY A N 1
ATOM 642 C CA . GLY A 1 83 ? 0.651 5.337 8.636 1.00 92.44 83 GLY A CA 1
ATOM 643 C C . GLY A 1 83 ? -0.436 4.434 9.231 1.00 92.44 83 GLY A C 1
ATOM 644 O O . GLY A 1 83 ? -1.054 4.805 10.225 1.00 92.44 83 GLY A O 1
ATOM 645 N N . ALA A 1 84 ? -0.630 3.232 8.681 1.00 91.19 84 ALA A N 1
ATOM 646 C CA . ALA A 1 84 ? -1.589 2.248 9.186 1.00 91.19 84 ALA A CA 1
ATOM 647 C C . ALA A 1 84 ? -1.208 1.709 10.576 1.00 91.19 84 ALA A C 1
ATOM 649 O O . ALA A 1 84 ? -2.061 1.622 11.461 1.00 91.19 84 ALA A O 1
ATOM 650 N N . VAL A 1 85 ? 0.075 1.391 10.792 1.00 91.81 85 VAL A N 1
ATOM 651 C CA . VAL A 1 85 ? 0.599 0.961 12.101 1.00 91.81 85 VAL A CA 1
ATOM 652 C C . VAL A 1 85 ? 0.477 2.082 13.134 1.00 91.81 85 VAL A C 1
ATOM 654 O O . VAL A 1 85 ? 0.052 1.821 14.257 1.00 91.81 85 VAL A O 1
ATOM 657 N N . TYR A 1 86 ? 0.787 3.325 12.755 1.00 91.50 86 TYR A N 1
ATOM 658 C CA . TYR A 1 86 ? 0.630 4.491 13.622 1.00 91.50 86 TYR A CA 1
ATOM 659 C C . TYR A 1 86 ? -0.836 4.724 14.006 1.00 91.50 86 TYR A C 1
ATOM 661 O O . TYR A 1 86 ? -1.128 4.854 15.191 1.00 91.50 86 TYR A O 1
ATOM 669 N N . PHE A 1 87 ? -1.766 4.695 13.045 1.00 88.44 87 PHE A N 1
ATOM 670 C CA . PHE A 1 87 ? -3.202 4.814 13.326 1.00 88.44 87 PHE A CA 1
ATOM 671 C C . PHE A 1 87 ? -3.699 3.709 14.266 1.00 88.44 87 PHE A C 1
ATOM 673 O O . PHE A 1 87 ? -4.388 4.000 15.239 1.00 88.44 87 PHE A O 1
ATOM 680 N N . MET A 1 88 ? -3.299 2.457 14.022 1.00 87.25 88 MET A N 1
ATOM 681 C CA . MET A 1 88 ? -3.640 1.324 14.884 1.00 87.25 88 MET A CA 1
ATOM 682 C C . MET A 1 88 ? -3.106 1.500 16.314 1.00 87.25 88 MET A C 1
ATOM 684 O O . MET A 1 88 ? -3.823 1.217 17.270 1.00 87.25 88 MET A O 1
ATOM 688 N N . TRP A 1 89 ? -1.857 1.950 16.473 1.00 86.94 89 TRP A N 1
ATOM 689 C CA . TRP A 1 89 ? -1.267 2.203 17.790 1.00 86.94 89 TRP A CA 1
ATOM 690 C C . TRP A 1 89 ? -1.958 3.371 18.503 1.00 86.94 89 TRP A C 1
ATOM 692 O O . TRP A 1 89 ? -2.271 3.276 19.687 1.00 86.94 89 TRP A O 1
ATOM 702 N N . ASN A 1 90 ? -2.233 4.458 17.778 1.00 87.44 90 ASN A N 1
ATOM 703 C CA . ASN A 1 90 ? -2.883 5.644 18.321 1.00 87.44 90 ASN A CA 1
ATOM 704 C C . ASN A 1 90 ? -4.310 5.342 18.798 1.00 87.44 90 ASN A C 1
ATOM 706 O O . ASN A 1 90 ? -4.648 5.698 19.919 1.00 87.44 90 ASN A O 1
ATOM 710 N N . SER A 1 91 ? -5.123 4.644 17.994 1.00 81.88 91 SER A N 1
ATOM 711 C CA . SER A 1 91 ? -6.490 4.272 18.390 1.00 81.88 91 SER A CA 1
ATOM 712 C C . SER A 1 91 ? -6.524 3.406 19.648 1.00 81.88 91 SER A C 1
ATOM 714 O O . SER A 1 91 ? -7.335 3.667 20.527 1.00 81.88 91 SER A O 1
ATOM 716 N N . ARG A 1 92 ? -5.606 2.440 19.786 1.00 78.25 92 ARG A N 1
ATOM 717 C CA . ARG A 1 92 ? -5.521 1.609 20.998 1.00 78.25 92 ARG A CA 1
ATOM 718 C C . ARG A 1 92 ? -5.169 2.412 22.246 1.00 78.25 92 ARG A C 1
ATOM 720 O O . ARG A 1 92 ? -5.701 2.137 23.311 1.00 78.25 92 ARG A O 1
ATOM 727 N N . ARG A 1 93 ? -4.292 3.412 22.117 1.00 75.50 93 ARG A N 1
ATOM 728 C CA . ARG A 1 93 ? -3.960 4.304 23.232 1.00 75.50 93 ARG A CA 1
ATOM 729 C C . ARG A 1 93 ? -5.159 5.158 23.654 1.00 75.50 93 ARG A C 1
ATOM 731 O O . ARG A 1 93 ? -5.343 5.350 24.845 1.00 75.50 93 ARG A O 1
ATOM 738 N N . SER A 1 94 ? -5.965 5.636 22.705 1.00 72.75 94 SER A N 1
ATOM 739 C CA . SER A 1 94 ? -7.207 6.355 23.017 1.00 72.75 94 SER A CA 1
ATOM 740 C C . SER A 1 94 ? -8.214 5.460 23.748 1.00 72.75 94 SER A C 1
ATOM 742 O O . SER A 1 94 ? -8.736 5.872 24.773 1.00 72.75 94 SER A O 1
ATOM 744 N N . GLU A 1 95 ? -8.403 4.217 23.289 1.00 69.06 95 GLU A N 1
ATOM 745 C CA . GLU A 1 95 ? -9.259 3.219 23.956 1.00 69.06 95 GLU A CA 1
ATOM 746 C C . GLU A 1 95 ? -8.770 2.899 25.393 1.00 69.06 95 GLU A C 1
ATOM 748 O O . GLU A 1 95 ? -9.580 2.745 26.304 1.00 69.06 95 GLU A O 1
ATOM 753 N N . GLU A 1 96 ? -7.450 2.842 25.624 1.00 65.19 96 GLU A N 1
ATOM 754 C CA . GLU A 1 96 ? -6.843 2.635 26.955 1.00 65.19 96 GLU A CA 1
ATOM 755 C C . GLU A 1 96 ? -6.877 3.886 27.863 1.00 65.19 96 GLU A C 1
ATOM 757 O O . GLU A 1 96 ? -6.820 3.745 29.085 1.00 65.19 96 GLU A O 1
ATOM 762 N N . GLU A 1 97 ? -6.943 5.099 27.301 1.00 62.72 97 GLU A N 1
ATOM 763 C CA . GLU A 1 97 ? -7.078 6.354 28.058 1.00 62.72 97 GLU A CA 1
ATOM 764 C C . GLU A 1 97 ? -8.550 6.629 28.435 1.00 62.72 97 GLU A C 1
ATOM 766 O O . GLU A 1 97 ? -8.796 6.988 29.585 1.00 62.72 97 GLU A O 1
ATOM 771 N N . GLU A 1 98 ? -9.521 6.364 27.547 1.00 61.03 98 GLU A N 1
ATOM 772 C CA . GLU A 1 98 ? -10.970 6.465 27.833 1.00 61.03 98 GLU A CA 1
ATOM 773 C C . GLU A 1 98 ? -11.431 5.433 28.879 1.00 61.03 98 GLU A C 1
ATOM 775 O O . GLU A 1 98 ? -12.084 5.788 29.859 1.00 61.03 98 GLU A O 1
ATOM 780 N N . ALA A 1 99 ? -11.007 4.167 28.764 1.00 62.50 99 ALA A N 1
ATOM 781 C CA . ALA A 1 99 ? -11.338 3.146 29.767 1.00 62.50 99 ALA A CA 1
ATOM 782 C C . ALA A 1 99 ? -10.832 3.500 31.181 1.00 62.50 99 ALA A C 1
ATOM 784 O O . ALA A 1 99 ? -11.365 3.020 32.176 1.00 62.50 99 ALA A O 1
ATOM 785 N N . LYS A 1 100 ? -9.804 4.353 31.276 1.00 58.22 100 LYS A N 1
ATOM 786 C CA . LYS A 1 100 ? -9.230 4.818 32.542 1.00 58.22 100 LYS A CA 1
ATOM 787 C C . LYS A 1 100 ? -9.912 6.051 33.126 1.00 58.22 100 LYS A C 1
ATOM 789 O O . LYS A 1 100 ? -9.685 6.336 34.299 1.00 58.22 100 LYS A O 1
ATOM 794 N N . THR A 1 101 ? -10.677 6.800 32.333 1.00 58.47 101 THR A N 1
ATOM 795 C CA . THR A 1 101 ? -11.510 7.897 32.842 1.00 58.47 101 THR A CA 1
ATOM 796 C C . THR A 1 101 ? -12.836 7.374 33.380 1.00 58.47 101 THR A C 1
ATOM 798 O O . THR A 1 101 ? -13.261 7.828 34.438 1.00 58.47 101 THR A O 1
ATOM 801 N N . ASP A 1 102 ? -13.418 6.355 32.742 1.00 55.31 102 ASP A N 1
ATOM 802 C CA . ASP A 1 102 ? -14.664 5.723 33.200 1.00 55.31 102 ASP A CA 1
ATOM 803 C C . ASP A 1 102 ? -14.512 5.085 34.599 1.00 55.31 102 ASP A C 1
ATOM 805 O O . ASP A 1 102 ? -15.389 5.239 35.450 1.00 55.31 102 ASP A O 1
ATOM 809 N N . ASP A 1 103 ? -13.367 4.445 34.878 1.00 57.22 103 ASP A N 1
ATOM 810 C CA . ASP A 1 103 ? -13.035 3.897 36.206 1.00 57.22 103 ASP A CA 1
ATOM 811 C C . ASP A 1 103 ? -12.893 4.989 37.295 1.00 57.22 103 ASP A C 1
ATOM 813 O O . ASP A 1 103 ? -13.070 4.701 38.477 1.00 57.22 103 ASP A O 1
ATOM 817 N N . LEU A 1 104 ? -12.574 6.238 36.925 1.00 56.94 104 LEU A N 1
ATOM 818 C CA . LEU A 1 104 ? -12.405 7.356 37.866 1.00 56.94 104 LEU A CA 1
ATOM 819 C C . LEU A 1 104 ? -13.715 8.116 38.117 1.00 56.94 104 LEU A C 1
ATOM 821 O O . LEU A 1 104 ? -13.966 8.530 39.247 1.00 56.94 104 LEU A O 1
ATOM 825 N N . GLU A 1 105 ? -14.579 8.260 37.108 1.00 55.47 105 GLU A N 1
ATOM 826 C CA . GLU A 1 105 ? -15.916 8.849 37.293 1.00 55.47 105 GLU A CA 1
ATOM 827 C C . GLU A 1 105 ? -16.867 7.921 38.079 1.00 55.47 105 GLU A C 1
ATOM 829 O O . GLU A 1 105 ? -17.853 8.387 38.650 1.00 55.47 105 GLU A O 1
ATOM 834 N N . ALA A 1 106 ? -16.554 6.622 38.170 1.00 56.59 106 ALA A N 1
ATOM 835 C CA . ALA A 1 106 ? -17.302 5.656 38.974 1.00 56.59 106 ALA A CA 1
ATOM 836 C C . ALA A 1 106 ? -16.965 5.671 40.484 1.00 56.59 106 ALA A C 1
ATOM 838 O O . ALA A 1 106 ? -17.788 5.201 41.272 1.00 56.59 106 ALA A O 1
ATOM 839 N N . GLU A 1 107 ? -15.804 6.198 40.907 1.00 52.75 107 GLU A N 1
ATOM 840 C CA . GLU A 1 107 ? -15.410 6.266 42.332 1.00 52.75 107 GLU A CA 1
ATOM 841 C C . GLU A 1 107 ? -15.700 7.625 43.014 1.00 52.75 107 GLU A C 1
ATOM 843 O O . GLU A 1 107 ? -15.723 7.678 44.241 1.00 52.75 107 GLU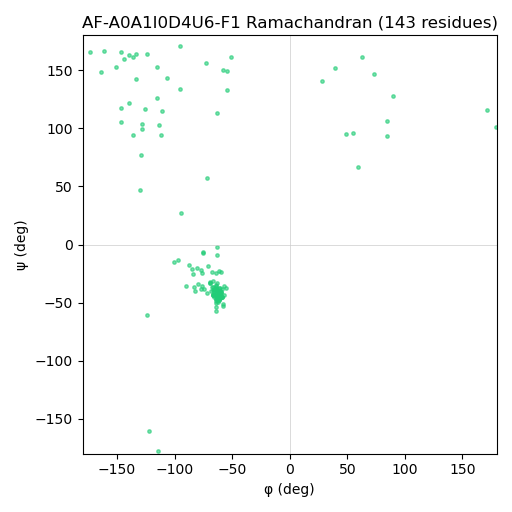 A O 1
ATOM 848 N N . GLU A 1 108 ? -16.004 8.709 42.281 1.00 49.31 108 GLU A N 1
ATOM 849 C CA . GLU A 1 108 ? -16.366 10.027 42.865 1.00 49.31 108 GLU A CA 1
ATOM 850 C C . GLU A 1 108 ? -17.891 10.268 43.035 1.00 49.31 108 GLU A C 1
ATOM 852 O O . GLU A 1 108 ? -18.352 11.411 43.058 1.00 49.31 108 GLU A O 1
ATOM 857 N N . ILE A 1 109 ? -18.706 9.212 43.196 1.00 50.94 109 ILE A N 1
ATOM 858 C CA . ILE A 1 109 ? -20.146 9.343 43.526 1.00 50.94 109 ILE A CA 1
ATOM 859 C C . ILE A 1 109 ? -20.579 8.467 44.720 1.00 50.94 109 ILE A C 1
ATOM 861 O O . ILE A 1 109 ? -21.628 7.823 44.690 1.00 50.94 109 ILE A O 1
ATOM 865 N N . ASP A 1 110 ? -19.808 8.491 45.809 1.00 45.34 110 ASP A N 1
ATOM 866 C CA . ASP A 1 110 ? -20.321 8.179 47.153 1.00 45.34 110 ASP A CA 1
ATOM 867 C C . ASP A 1 110 ? -19.647 9.069 48.222 1.00 45.34 110 ASP A C 1
ATOM 869 O O . ASP A 1 110 ? -18.592 9.651 47.984 1.00 45.34 110 ASP A O 1
ATOM 873 N N . ASP A 1 111 ? -20.279 9.208 49.391 1.00 42.28 111 ASP A N 1
ATOM 874 C CA . ASP A 1 111 ? -19.812 9.994 50.551 1.00 42.28 111 ASP A CA 1
ATOM 875 C C . ASP A 1 111 ? -19.565 11.514 50.344 1.00 42.28 111 ASP A C 1
ATOM 877 O O . ASP A 1 111 ? -18.465 12.040 50.507 1.00 42.28 111 ASP A O 1
ATOM 881 N N . THR A 1 112 ? -20.642 12.272 50.094 1.00 39.50 112 THR A N 1
ATOM 882 C CA . THR A 1 112 ? -21.026 13.552 50.764 1.00 39.50 112 THR A CA 1
ATOM 883 C C . THR A 1 112 ? -22.206 14.158 49.983 1.00 39.50 112 THR A C 1
ATOM 885 O O . THR A 1 112 ? -22.088 14.498 48.818 1.00 39.50 112 THR A O 1
ATOM 888 N N . VAL A 1 113 ? -23.420 14.322 50.512 1.00 38.81 113 VAL A N 1
ATOM 889 C CA . VAL A 1 113 ? -23.785 14.963 51.780 1.00 38.81 113 VAL A CA 1
ATOM 890 C C . VAL A 1 113 ? -25.010 14.269 52.379 1.00 38.81 113 VAL A C 1
ATOM 892 O O . VAL A 1 113 ? -26.116 14.373 51.848 1.00 38.81 113 VAL A O 1
ATOM 895 N N . ALA A 1 114 ? -24.851 13.665 53.557 1.00 35.84 114 ALA A N 1
ATOM 896 C CA . ALA A 1 114 ? -25.980 13.308 54.406 1.00 35.84 114 ALA A CA 1
ATOM 897 C C . ALA A 1 114 ? -25.675 13.580 55.887 1.00 35.84 114 ALA A C 1
ATOM 899 O O . ALA A 1 114 ? -24.798 12.961 56.480 1.00 35.84 114 ALA A O 1
ATOM 900 N N . LYS A 1 115 ? -26.525 14.427 56.489 1.00 31.14 115 LYS A N 1
ATOM 901 C CA . LYS A 1 115 ? -26.858 14.480 57.926 1.00 31.14 115 LYS A CA 1
ATOM 902 C C . LYS A 1 115 ? -25.947 15.278 58.881 1.00 31.14 115 LYS A C 1
ATOM 904 O O . LYS A 1 115 ? -25.130 14.723 59.609 1.00 31.14 115 LYS A O 1
ATOM 909 N N . SER A 1 116 ? -26.327 16.541 59.095 1.00 31.11 116 SER A N 1
ATOM 910 C CA . SER A 1 116 ? -26.243 17.179 60.418 1.00 31.11 116 SER A CA 1
ATOM 911 C C . SER A 1 116 ? -27.510 17.996 60.744 1.00 31.11 116 SER A C 1
ATOM 913 O O . SER A 1 116 ? -27.635 19.145 60.344 1.00 31.11 116 SER A O 1
ATOM 915 N N . VAL A 1 117 ? -28.438 17.330 61.445 1.00 31.39 117 VAL A N 1
ATOM 916 C CA . VAL A 1 117 ? -29.216 17.793 62.624 1.00 31.39 117 VAL A CA 1
ATOM 917 C C . VAL A 1 117 ? -29.934 19.168 62.598 1.00 31.39 117 VAL A C 1
ATOM 919 O O . VAL A 1 117 ? -29.351 20.182 62.956 1.00 31.39 117 VAL A O 1
ATOM 922 N N . ASP A 1 118 ? -31.224 19.131 62.234 1.00 31.66 118 ASP A N 1
ATOM 923 C CA . ASP A 1 118 ? -32.458 19.427 63.022 1.00 31.66 118 ASP A CA 1
ATOM 924 C C . ASP A 1 118 ? -32.569 20.588 64.061 1.00 31.66 118 ASP A C 1
ATOM 926 O O . ASP A 1 118 ? -31.643 20.884 64.813 1.00 31.66 118 ASP A O 1
ATOM 930 N N . SER A 1 119 ? -33.816 21.078 64.228 1.00 32.28 119 SER A N 1
ATOM 931 C CA . SER A 1 119 ? -34.358 22.221 65.020 1.00 32.28 119 SER A CA 1
ATOM 932 C C . SER A 1 119 ? -34.396 23.567 64.256 1.00 32.28 119 SER A C 1
ATOM 934 O O . SER A 1 119 ? -33.382 23.978 63.707 1.00 32.28 119 SER A O 1
ATOM 936 N N . GLU A 1 120 ? -35.504 24.324 64.156 1.00 29.72 120 GLU A N 1
ATOM 937 C CA . GLU A 1 120 ? -36.775 24.341 64.919 1.00 29.72 120 GLU A CA 1
ATOM 938 C C . GLU A 1 120 ? -38.060 24.400 64.035 1.00 29.72 120 GLU A C 1
ATOM 940 O O . GLU A 1 120 ? -38.030 24.750 62.857 1.00 29.72 120 GLU A O 1
ATOM 945 N N . LYS A 1 121 ? -39.211 24.088 64.654 1.00 30.47 121 LYS A N 1
ATOM 946 C CA . LYS A 1 121 ? -40.628 24.105 64.185 1.00 30.47 121 LYS A CA 1
ATOM 947 C C . LYS A 1 121 ? -41.433 25.021 65.168 1.00 30.47 121 LYS A C 1
ATOM 949 O O . LYS A 1 121 ? -40.895 25.179 66.266 1.00 30.47 121 LYS A O 1
ATOM 954 N N . PRO A 1 122 ? -42.675 25.566 64.959 1.00 40.03 122 PRO A N 1
ATOM 955 C CA . PRO A 1 122 ? -43.708 25.498 63.886 1.00 40.03 122 PRO A CA 1
ATOM 956 C C . PRO A 1 122 ? -44.055 26.910 63.306 1.00 40.03 122 PRO A C 1
ATOM 958 O O .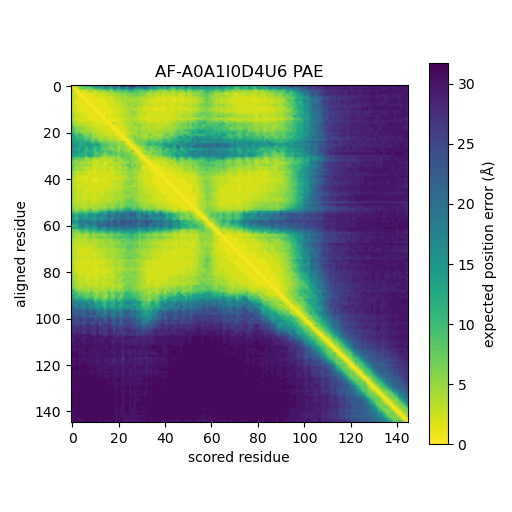 PRO A 1 122 ? -43.254 27.819 63.479 1.00 40.03 122 PRO A O 1
ATOM 961 N N . ALA A 1 123 ? -45.157 27.252 62.613 1.00 28.98 123 ALA A N 1
ATOM 962 C CA . ALA A 1 123 ? -46.491 26.663 62.365 1.00 28.98 123 ALA A CA 1
ATOM 963 C C . ALA A 1 123 ? -47.141 27.313 61.113 1.00 28.98 123 ALA A C 1
ATOM 965 O O . ALA A 1 123 ? -46.753 28.426 60.767 1.00 28.98 123 ALA A O 1
ATOM 966 N N . GLU A 1 124 ? -48.223 26.826 60.485 1.00 29.73 124 GLU A N 1
ATOM 967 C CA . GLU A 1 124 ? -48.807 25.488 60.197 1.00 29.73 124 GLU A CA 1
ATOM 968 C C . GLU A 1 124 ? -50.036 25.774 59.246 1.00 29.73 124 GLU A C 1
ATOM 970 O O . GLU A 1 124 ? -50.488 26.917 59.191 1.00 29.73 124 GLU A O 1
ATOM 975 N N . ALA A 1 125 ? -50.628 24.778 58.556 1.00 29.44 125 ALA A N 1
ATOM 976 C CA . ALA A 1 125 ? -51.786 24.866 57.608 1.00 29.44 125 ALA A CA 1
ATOM 977 C C . ALA A 1 125 ? -51.529 25.496 56.196 1.00 29.44 125 ALA A C 1
ATOM 979 O O . ALA A 1 125 ? -50.717 26.396 56.047 1.00 29.44 125 ALA A O 1
ATOM 980 N N . ASN A 1 126 ? -52.186 25.087 55.095 1.00 30.83 126 ASN A N 1
ATOM 981 C CA . ASN A 1 126 ? -53.333 24.182 54.953 1.00 30.83 126 ASN A CA 1
ATOM 982 C C . ASN A 1 126 ? -53.307 23.345 53.650 1.00 30.83 126 ASN A C 1
ATOM 984 O O . ASN A 1 126 ? -52.562 23.621 52.715 1.00 30.83 126 ASN A O 1
ATOM 988 N N . ALA A 1 127 ? -54.157 22.322 53.665 1.00 31.27 127 ALA A N 1
ATOM 989 C CA . ALA A 1 127 ? -54.358 21.201 52.756 1.00 31.27 127 ALA A CA 1
ATOM 990 C C . ALA A 1 127 ? -54.530 21.467 51.242 1.00 31.27 127 ALA A C 1
ATOM 992 O O . ALA A 1 127 ? -54.912 22.544 50.792 1.00 31.27 127 ALA A O 1
ATOM 993 N N . SER A 1 128 ? -54.311 20.389 50.480 1.00 34.56 128 SER A N 1
ATOM 994 C CA . SER A 1 128 ? -54.640 20.232 49.059 1.00 34.56 128 SER A CA 1
ATOM 995 C C . SER A 1 128 ? -55.997 19.537 48.911 1.00 34.56 128 SER A C 1
ATOM 997 O O . SER A 1 128 ? -56.200 18.506 49.549 1.00 34.56 128 SER A O 1
ATOM 999 N N . GLU A 1 129 ? -56.882 20.041 48.045 1.00 34.69 129 GLU A N 1
ATOM 1000 C CA . GLU A 1 129 ? -58.112 19.346 47.638 1.00 34.69 129 GLU A CA 1
ATOM 1001 C C . GLU A 1 129 ? -58.473 19.658 46.167 1.00 34.69 129 GLU A C 1
ATOM 1003 O O . GLU A 1 129 ? -58.802 20.784 45.810 1.00 34.69 129 GLU A O 1
ATOM 1008 N N . VAL A 1 130 ? -58.227 18.651 45.315 1.00 34.31 130 VAL A N 1
ATOM 1009 C CA . VAL A 1 130 ? -59.093 18.002 44.292 1.00 34.31 130 VAL A CA 1
ATOM 1010 C C . VAL A 1 130 ? -60.232 18.830 43.620 1.00 34.31 130 VAL A C 1
ATOM 1012 O O . VAL A 1 130 ? -60.903 19.611 44.284 1.00 34.31 13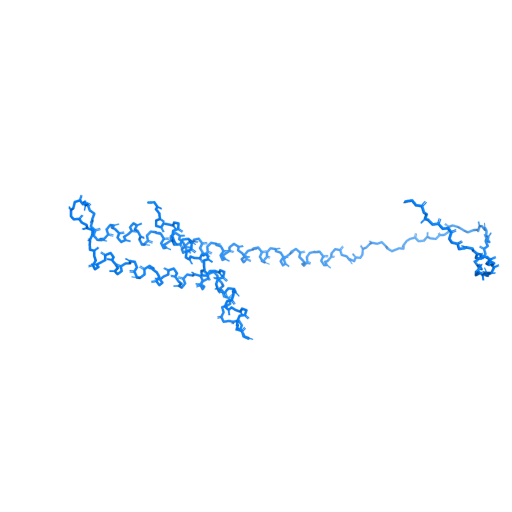0 VAL A O 1
ATOM 1015 N N . PRO A 1 131 ? -60.475 18.664 42.294 1.00 45.09 131 PRO A N 1
ATOM 1016 C CA . PRO A 1 131 ? -61.251 19.608 41.477 1.00 45.09 131 PRO A CA 1
ATOM 1017 C C . PRO A 1 131 ? -62.738 19.247 41.325 1.00 45.09 131 PRO A C 1
ATOM 1019 O O . PRO A 1 131 ? -63.127 18.112 41.583 1.00 45.09 131 PRO A O 1
ATOM 1022 N N . ASP A 1 132 ? -63.517 20.170 40.747 1.00 34.94 132 ASP A N 1
ATOM 1023 C CA . ASP A 1 132 ? -64.839 19.879 40.175 1.00 34.94 132 ASP A CA 1
ATOM 1024 C C . ASP A 1 132 ? -65.094 20.623 38.846 1.00 34.94 132 ASP A C 1
ATOM 1026 O O . ASP A 1 132 ? -64.352 21.533 38.463 1.00 34.94 132 ASP A O 1
ATOM 1030 N N . ASN A 1 133 ? -66.099 20.152 38.104 1.00 32.81 133 ASN A N 1
ATOM 1031 C CA . ASN A 1 133 ? -66.283 20.336 36.657 1.00 32.81 133 ASN A CA 1
ATOM 1032 C C . ASN A 1 133 ? -67.533 21.193 36.302 1.00 32.81 133 ASN A C 1
ATOM 1034 O O . ASN A 1 133 ? -68.275 21.610 37.181 1.00 32.81 133 ASN A O 1
ATOM 1038 N N . GLU A 1 134 ? -67.786 21.361 34.995 1.00 33.22 134 GLU A N 1
ATOM 1039 C CA . GLU A 1 134 ? -69.041 21.811 34.343 1.00 33.22 134 GLU A CA 1
ATOM 1040 C C . GLU A 1 134 ? -69.333 23.324 34.200 1.00 33.22 134 GLU A C 1
ATOM 1042 O O . GLU A 1 134 ? -69.764 24.002 35.126 1.00 33.22 134 GLU A O 1
ATOM 1047 N N . GLN A 1 135 ? -69.196 23.816 32.957 1.00 39.81 135 GLN A N 1
ATOM 1048 C CA . GLN A 1 135 ? -70.212 24.542 32.151 1.00 39.81 135 GLN A CA 1
ATOM 1049 C C . GLN A 1 135 ? -69.552 24.915 30.805 1.00 39.81 135 GLN A C 1
ATOM 1051 O O . GLN A 1 135 ? -68.621 25.710 30.748 1.00 39.81 135 GLN A O 1
ATOM 1056 N N . GLU A 1 136 ? -69.798 24.198 29.708 1.00 32.12 136 GLU A N 1
ATOM 1057 C CA . GLU A 1 136 ? -70.992 24.297 28.847 1.00 32.12 136 GLU A CA 1
ATOM 1058 C C . GLU A 1 136 ? -71.264 25.719 28.312 1.00 32.12 136 GLU A C 1
ATOM 1060 O O . GLU A 1 136 ? -71.951 26.510 28.947 1.00 32.12 136 GLU A O 1
ATOM 1065 N N . ASN A 1 137 ? -70.800 26.012 27.088 1.00 37.84 137 ASN A N 1
ATOM 1066 C CA . ASN A 1 137 ? -71.703 26.324 25.968 1.00 37.84 137 ASN A CA 1
ATOM 1067 C C . ASN A 1 137 ? -70.965 26.229 24.616 1.00 37.84 137 ASN A C 1
ATOM 1069 O O . ASN A 1 137 ? -69.776 26.529 24.522 1.00 37.84 137 ASN A O 1
ATOM 1073 N N . ALA A 1 138 ? -71.676 25.844 23.558 1.00 40.19 138 ALA A N 1
ATOM 1074 C CA . ALA A 1 138 ? -71.158 25.766 22.198 1.00 40.19 138 ALA A CA 1
ATOM 1075 C C . ALA A 1 138 ? -71.703 26.911 21.332 1.00 40.19 138 ALA A C 1
ATOM 1077 O O . ALA A 1 138 ? -72.886 27.235 21.391 1.00 40.19 138 ALA A O 1
ATOM 1078 N N . SER A 1 139 ? -70.881 27.448 20.426 1.00 41.34 139 SER A N 1
ATOM 1079 C CA . SER A 1 139 ? -71.402 27.981 19.164 1.00 41.34 139 SER A CA 1
ATOM 1080 C C . SER A 1 139 ? -70.376 27.885 18.038 1.00 41.34 139 SER A C 1
ATOM 1082 O O . SER A 1 139 ? -69.167 27.824 18.253 1.00 41.34 139 SER A O 1
ATOM 1084 N N . ASN A 1 140 ? -70.907 27.804 16.827 1.00 39.50 140 ASN A N 1
ATOM 1085 C CA . ASN A 1 140 ? -70.279 27.325 15.607 1.00 39.50 140 ASN A CA 1
ATOM 1086 C C . ASN A 1 140 ? -70.150 28.471 14.588 1.00 39.50 140 ASN A C 1
ATOM 1088 O O . ASN A 1 140 ? -71.043 29.313 14.540 1.00 39.50 140 ASN A O 1
ATOM 1092 N N . LYS A 1 141 ? -69.148 28.393 13.694 1.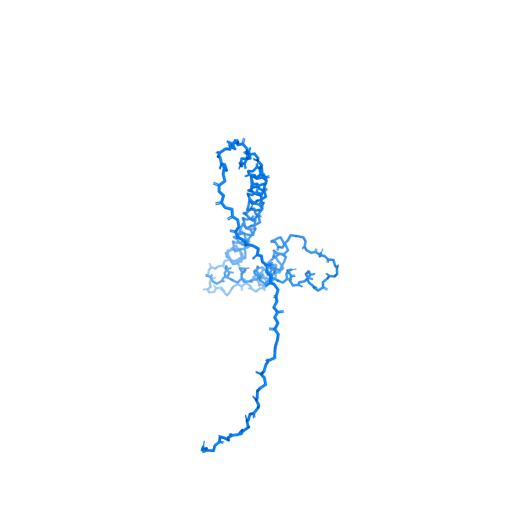00 39.12 141 LYS A N 1
ATOM 1093 C CA . LYS A 1 141 ? -69.039 29.166 12.431 1.00 39.12 141 LYS A CA 1
ATOM 1094 C C . LYS A 1 141 ? -68.945 30.707 12.543 1.00 39.12 141 LYS A C 1
ATOM 1096 O O . LYS A 1 141 ? -69.240 31.296 13.569 1.00 39.12 141 LYS A O 1
ATOM 1101 N N . ASP A 1 142 ? -68.476 31.443 11.532 1.00 43.22 142 ASP A N 1
ATOM 1102 C CA . ASP A 1 142 ? -68.062 31.097 10.159 1.00 43.22 142 ASP A CA 1
ATOM 1103 C C . ASP A 1 142 ? -66.746 31.816 9.797 1.00 43.22 142 ASP A C 1
ATOM 1105 O O . ASP A 1 142 ? -66.385 32.823 10.410 1.00 43.22 142 ASP A O 1
ATOM 1109 N N . LYS A 1 143 ? -66.037 31.336 8.766 1.00 46.91 143 LYS A N 1
ATOM 1110 C CA . LYS A 1 143 ? -64.873 32.031 8.191 1.00 46.91 143 LYS A CA 1
ATOM 1111 C C . LYS A 1 143 ? -65.050 32.164 6.677 1.00 46.91 143 LYS A C 1
ATOM 1113 O O . LYS A 1 143 ? -64.863 31.197 5.946 1.00 46.91 143 LYS A O 1
ATOM 1118 N N . THR A 1 144 ? -65.407 33.364 6.221 1.00 47.47 144 THR A N 1
ATOM 1119 C CA . THR A 1 144 ? -65.582 33.699 4.797 1.00 47.47 144 THR A CA 1
ATOM 1120 C C . THR A 1 144 ? -64.783 34.941 4.415 1.00 47.47 144 THR A C 1
ATOM 1122 O O . THR A 1 144 ? -65.236 36.061 4.659 1.00 47.47 144 THR A O 1
ATOM 1125 N N . SER A 1 145 ? -63.615 34.736 3.805 1.00 43.16 145 SER A N 1
ATOM 1126 C CA . SER A 1 145 ? -62.968 35.566 2.766 1.00 43.16 145 SER A CA 1
ATOM 1127 C C . SER A 1 145 ? -61.690 34.863 2.314 1.00 43.16 145 SER A C 1
ATOM 1129 O O . SER A 1 145 ? -60.955 34.405 3.218 1.00 43.16 145 SER A O 1
#

Organism: NCBI:txid917